Protein AF-A0A498SMY6-F1 (afdb_monomer_lite)

Foldseek 3Di:
DVVCPCPLVVLCVQPPADNVLSVVLVVVVVVVVVPPDPVVVVVNVVSVCVSNVSVPDDDPCVVPDDDDDDDDDPDDDDDDPDDPPPPVVVCVVPVPD

Sequence (97 aa):
RERFSRLSQLLQQVPGCSVEDVERLDRRIESMKSNKDFGNEKMKRESMKKLLRTVIATSVGEQHRRPVHLRSLPPIPRRKERSEEDFTDFGLVFGDI

Structure (mmCIF, N/CA/C/O backbone):
data_AF-A0A498SMY6-F1
#
_entry.id   AF-A0A498SMY6-F1
#
loop_
_atom_site.group_PDB
_atom_site.id
_atom_site.type_symbol
_atom_site.label_atom_id
_atom_site.label_alt_id
_atom_site.label_comp_id
_atom_site.label_asym_id
_atom_site.label_entity_id
_atom_site.label_seq_id
_atom_site.pdbx_PDB_ins_code
_atom_site.Cartn_x
_atom_site.Cartn_y
_atom_site.Cartn_z
_atom_site.occupancy
_atom_site.B_iso_or_equiv
_atom_site.auth_seq_id
_atom_site.auth_comp_id
_atom_site.auth_asym_id
_atom_site.auth_atom_id
_atom_site.pdbx_PDB_model_num
ATOM 1 N N . ARG A 1 1 ? -13.270 3.194 20.059 1.00 56.94 1 ARG A N 1
ATOM 2 C CA . ARG A 1 1 ? -13.924 2.064 19.364 1.00 56.94 1 ARG A CA 1
ATOM 3 C C . ARG A 1 1 ? -15.441 2.239 19.254 1.00 56.94 1 ARG A C 1
ATOM 5 O O . ARG A 1 1 ? -15.956 1.947 18.189 1.00 56.94 1 ARG A O 1
ATOM 12 N N . GLU A 1 2 ? -16.130 2.821 20.243 1.00 61.69 2 GLU A N 1
ATOM 13 C CA . GLU A 1 2 ? -17.597 3.039 20.207 1.00 61.69 2 GLU A CA 1
ATOM 14 C C . GLU A 1 2 ? -18.143 3.745 18.955 1.00 61.69 2 GLU A C 1
ATOM 16 O O . GLU A 1 2 ? -19.214 3.393 18.481 1.00 61.69 2 GLU A O 1
ATOM 21 N N . ARG A 1 3 ? -17.401 4.693 18.367 1.00 69.94 3 ARG A N 1
ATOM 22 C CA . ARG A 1 3 ? -17.869 5.413 17.166 1.00 69.94 3 ARG A CA 1
ATOM 23 C C . ARG A 1 3 ? -17.782 4.606 15.864 1.00 69.94 3 ARG A C 1
ATOM 25 O O . ARG A 1 3 ? -18.439 4.968 14.899 1.00 69.94 3 ARG A O 1
ATOM 32 N N . PHE A 1 4 ? -16.972 3.545 15.816 1.00 70.56 4 PHE A N 1
ATOM 33 C CA . PHE A 1 4 ? -16.674 2.808 14.580 1.00 70.56 4 PHE A CA 1
ATOM 34 C C . PHE A 1 4 ? -16.543 1.300 14.838 1.00 70.56 4 PHE A C 1
ATOM 36 O O . PHE A 1 4 ? -15.503 0.699 14.577 1.00 70.56 4 PHE A O 1
ATOM 43 N N . SER A 1 5 ? -17.606 0.680 15.354 1.00 76.62 5 SER A N 1
ATOM 44 C CA . SER A 1 5 ? -17.657 -0.762 15.649 1.00 76.62 5 SER A CA 1
ATOM 45 C C . SER A 1 5 ? -17.475 -1.653 14.414 1.00 76.62 5 SER A C 1
ATOM 47 O O . SER A 1 5 ? -16.940 -2.749 14.523 1.00 76.62 5 SER A O 1
ATOM 49 N N . ARG A 1 6 ? -17.871 -1.170 13.231 1.00 83.69 6 ARG A N 1
ATOM 50 C CA . ARG A 1 6 ? -17.791 -1.915 11.961 1.00 83.69 6 ARG A CA 1
ATOM 51 C C . ARG A 1 6 ? -16.455 -1.780 11.227 1.00 83.69 6 ARG A C 1
ATOM 53 O O . ARG A 1 6 ? -16.261 -2.426 10.203 1.00 83.69 6 ARG A O 1
ATOM 60 N N . LEU A 1 7 ? -15.535 -0.941 11.709 1.00 82.25 7 LEU A N 1
ATOM 61 C CA . LEU A 1 7 ? -14.295 -0.662 10.980 1.00 82.25 7 LEU A CA 1
ATOM 62 C C . LEU A 1 7 ? -13.399 -1.903 10.862 1.00 82.25 7 LEU A C 1
ATOM 64 O O . LEU A 1 7 ? -12.835 -2.132 9.797 1.00 82.25 7 LEU A O 1
ATOM 68 N N . SER A 1 8 ? -13.307 -2.727 11.910 1.00 80.50 8 SER A N 1
ATOM 69 C CA . SER A 1 8 ? -12.517 -3.965 11.861 1.00 80.50 8 SER A CA 1
ATOM 70 C C . SER A 1 8 ? -13.070 -4.954 10.833 1.00 80.50 8 SER A C 1
ATOM 72 O O . SER A 1 8 ? -12.300 -5.520 10.064 1.00 80.50 8 SER A O 1
ATOM 74 N N . GLN A 1 9 ? -14.398 -5.098 10.762 1.00 83.69 9 GLN A N 1
ATOM 75 C CA . GLN A 1 9 ? -15.067 -5.937 9.764 1.00 83.69 9 GLN A CA 1
ATOM 76 C C . GLN A 1 9 ? -14.794 -5.459 8.336 1.00 83.69 9 GLN A C 1
ATOM 78 O O . GLN A 1 9 ? -14.554 -6.280 7.459 1.00 83.69 9 GLN A O 1
ATOM 83 N N . LEU A 1 10 ? -14.790 -4.145 8.094 1.00 83.94 10 LEU A N 1
ATOM 84 C CA . LEU A 1 10 ? -14.486 -3.597 6.769 1.00 83.94 10 LEU A CA 1
ATOM 85 C C . LEU A 1 10 ? -13.017 -3.792 6.381 1.00 83.94 10 LEU A C 1
ATOM 87 O O . LEU A 1 10 ? -12.727 -4.118 5.235 1.00 83.94 10 LEU A O 1
ATOM 91 N N . LEU A 1 11 ? -12.082 -3.640 7.323 1.00 81.75 11 LEU A N 1
ATOM 92 C CA . LEU A 1 11 ? -10.659 -3.866 7.049 1.00 81.75 11 LEU A CA 1
ATOM 93 C C . LEU A 1 11 ? -10.348 -5.329 6.709 1.00 81.75 11 LEU A C 1
ATOM 95 O O . LEU A 1 11 ? -9.438 -5.584 5.928 1.00 81.75 11 LEU A O 1
ATOM 99 N N . GLN A 1 12 ? -11.131 -6.278 7.222 1.00 83.56 12 GLN A N 1
ATOM 100 C CA . GLN A 1 12 ? -11.018 -7.698 6.871 1.00 83.56 12 GLN A CA 1
ATOM 101 C C . GLN A 1 12 ? -11.505 -8.020 5.448 1.00 83.56 12 GLN A C 1
ATOM 103 O O . GLN A 1 12 ? -11.181 -9.078 4.922 1.00 83.56 12 GLN A O 1
ATOM 108 N N . GLN A 1 13 ? -12.258 -7.124 4.798 1.00 83.88 13 GLN A N 1
ATOM 109 C CA . GLN A 1 13 ? -12.674 -7.303 3.399 1.00 83.88 13 GLN A CA 1
ATOM 110 C C . GLN A 1 13 ? -11.549 -6.981 2.404 1.00 83.88 13 GLN A C 1
ATOM 112 O O . GLN A 1 13 ? -11.686 -7.237 1.209 1.00 83.88 13 GLN A O 1
ATOM 117 N N . VAL A 1 14 ? -10.441 -6.405 2.878 1.00 80.50 14 VAL A N 1
ATOM 118 C CA . VAL A 1 14 ? -9.291 -6.070 2.043 1.00 80.50 14 VAL A CA 1
ATOM 119 C C . VAL A 1 14 ? -8.553 -7.353 1.635 1.00 80.50 14 VAL A C 1
ATOM 121 O O . VAL A 1 14 ? -8.120 -8.109 2.509 1.00 80.50 14 VAL A O 1
ATOM 124 N N . PRO A 1 15 ? -8.334 -7.598 0.328 1.00 75.06 15 PRO A N 1
ATOM 125 C CA . PRO A 1 15 ? -7.585 -8.761 -0.130 1.00 75.06 15 PRO A CA 1
ATOM 126 C C . PRO A 1 15 ? -6.182 -8.783 0.483 1.00 75.06 15 PRO A C 1
ATOM 128 O O . PRO A 1 15 ? -5.447 -7.801 0.388 1.00 75.06 15 PRO A O 1
ATOM 131 N N . GLY A 1 16 ? -5.798 -9.898 1.106 1.00 72.38 16 GLY A N 1
ATOM 132 C CA . GLY A 1 16 ? -4.476 -10.056 1.720 1.00 72.38 16 GLY A CA 1
ATOM 133 C C . GLY A 1 16 ? -4.301 -9.408 3.100 1.00 72.38 16 GLY A C 1
ATOM 134 O O . GLY A 1 16 ? -3.178 -9.390 3.591 1.00 72.38 16 GLY A O 1
ATOM 135 N N . CYS A 1 17 ? -5.366 -8.900 3.730 1.00 76.62 17 CYS A N 1
ATOM 136 C CA . CYS A 1 17 ? -5.357 -8.539 5.152 1.00 76.62 17 CYS A CA 1
ATOM 137 C C . CYS A 1 17 ? -5.850 -9.708 6.007 1.00 76.62 17 CYS A C 1
ATOM 139 O O . CYS A 1 17 ? -6.957 -10.200 5.794 1.00 76.62 17 CYS A O 1
ATOM 141 N N . SER A 1 18 ? -5.052 -10.133 6.990 1.00 78.38 18 SER A N 1
ATOM 142 C CA . SER A 1 18 ? -5.468 -11.146 7.962 1.00 78.38 18 SER A CA 1
ATOM 143 C C . SER A 1 18 ? -6.136 -10.515 9.193 1.00 78.38 18 SER A C 1
ATOM 145 O O . SER A 1 18 ? -6.017 -9.312 9.448 1.00 78.38 18 SER A O 1
ATOM 147 N N . VAL A 1 19 ? -6.846 -11.326 9.982 1.00 81.12 19 VAL A N 1
ATOM 148 C CA . VAL A 1 19 ? -7.473 -10.872 11.238 1.00 81.12 19 VAL A CA 1
ATOM 149 C C . VAL A 1 19 ? -6.403 -10.386 12.221 1.00 81.12 19 VAL A C 1
ATOM 151 O O . VAL A 1 19 ? -6.567 -9.354 12.874 1.00 81.12 19 VAL A O 1
ATOM 154 N N . GLU A 1 20 ? -5.266 -11.075 12.256 1.00 82.44 20 GLU A N 1
ATOM 155 C CA . GLU A 1 20 ? -4.123 -10.769 13.113 1.00 82.44 20 GLU A CA 1
ATOM 156 C C . GLU A 1 20 ? -3.483 -9.419 12.756 1.00 82.44 20 GLU A C 1
ATOM 158 O O . GLU A 1 20 ? -3.089 -8.668 13.653 1.00 82.44 20 GLU A O 1
ATOM 163 N N . ASP A 1 21 ? -3.413 -9.073 11.467 1.00 79.38 21 ASP A N 1
ATOM 164 C CA . ASP A 1 21 ? -2.873 -7.792 10.999 1.00 79.38 21 ASP A CA 1
ATOM 165 C C . ASP A 1 21 ? -3.740 -6.606 11.439 1.00 79.38 21 ASP A C 1
ATOM 167 O O . ASP A 1 21 ? -3.217 -5.580 11.896 1.00 79.38 21 ASP A O 1
ATOM 171 N N . VAL A 1 22 ? -5.066 -6.759 11.362 1.00 81.81 22 VAL A N 1
ATOM 172 C CA . VAL A 1 22 ? -6.032 -5.747 11.815 1.00 81.81 22 VAL A CA 1
ATOM 173 C C . VAL A 1 22 ? -5.944 -5.565 13.332 1.00 81.81 22 VAL A C 1
ATOM 175 O O . VAL A 1 22 ? -5.859 -4.435 13.816 1.00 81.81 22 VAL A O 1
ATOM 178 N N . GLU A 1 23 ? -5.869 -6.654 14.099 1.00 84.00 23 GLU A N 1
ATOM 179 C CA . GLU A 1 23 ? -5.695 -6.582 15.554 1.00 84.00 23 GLU A CA 1
ATOM 180 C C . GLU A 1 23 ? -4.353 -5.976 15.970 1.00 84.00 23 GLU A C 1
ATOM 182 O O . GLU A 1 23 ? -4.256 -5.269 16.979 1.00 84.00 23 GLU A O 1
ATOM 187 N N . ARG A 1 24 ? -3.282 -6.267 15.228 1.00 84.19 24 ARG A N 1
ATOM 188 C CA . ARG A 1 24 ? -1.959 -5.693 15.479 1.00 84.19 24 ARG A CA 1
ATOM 189 C C . ARG A 1 24 ? -1.962 -4.192 15.220 1.00 84.19 24 ARG A C 1
ATOM 191 O O . ARG A 1 24 ? -1.352 -3.448 15.992 1.00 84.19 24 ARG A O 1
ATOM 198 N N . LEU A 1 25 ? -2.640 -3.744 14.164 1.00 79.12 25 LEU A N 1
ATOM 199 C CA . LEU A 1 25 ? -2.824 -2.325 13.882 1.00 79.12 25 LEU A CA 1
ATOM 200 C C . LEU A 1 25 ? -3.619 -1.645 15.001 1.00 79.12 25 LEU A C 1
ATOM 202 O O . LEU A 1 25 ? -3.172 -0.616 15.502 1.00 79.12 25 LEU A O 1
ATOM 206 N N . ASP A 1 26 ? -4.734 -2.234 15.431 1.00 83.38 26 ASP A N 1
ATOM 207 C CA . ASP A 1 26 ? -5.567 -1.682 16.503 1.00 83.38 26 ASP A CA 1
ATOM 208 C C . ASP A 1 26 ? -4.779 -1.521 17.808 1.00 83.38 26 ASP A C 1
ATOM 210 O O . ASP A 1 26 ? -4.743 -0.426 18.374 1.00 83.38 26 ASP A O 1
ATOM 214 N N . ARG A 1 27 ? -4.046 -2.563 18.225 1.00 83.44 27 ARG A N 1
ATOM 215 C CA . ARG A 1 27 ? -3.160 -2.509 19.402 1.00 83.44 27 ARG A CA 1
ATOM 216 C C . ARG A 1 27 ? -2.086 -1.429 19.271 1.00 83.44 27 ARG A C 1
ATOM 218 O O . ARG A 1 27 ? -1.770 -0.735 20.237 1.00 83.44 27 ARG A O 1
ATOM 225 N N . ARG A 1 28 ? -1.527 -1.254 18.070 1.00 78.88 28 ARG A N 1
ATOM 226 C CA . ARG A 1 28 ? -0.518 -0.224 17.786 1.00 78.88 28 ARG A CA 1
ATOM 227 C C . ARG A 1 28 ? -1.103 1.189 17.812 1.00 78.88 28 ARG A C 1
ATOM 229 O O . ARG A 1 28 ? -0.435 2.116 18.257 1.00 78.88 28 ARG A O 1
ATOM 236 N N . ILE A 1 29 ? -2.334 1.374 17.345 1.00 77.50 29 ILE A N 1
ATOM 237 C CA . ILE A 1 29 ? -3.028 2.664 17.402 1.00 77.50 29 ILE A CA 1
ATOM 238 C C . ILE A 1 29 ? -3.381 3.013 18.852 1.00 77.50 29 ILE A C 1
ATOM 240 O O . ILE A 1 29 ? -3.218 4.170 19.242 1.00 77.50 29 ILE A O 1
ATOM 244 N N . GLU A 1 30 ? -3.818 2.035 19.651 1.00 77.81 30 GLU A N 1
ATOM 245 C CA . GLU A 1 30 ? -4.081 2.205 21.086 1.00 77.81 30 GLU A CA 1
ATOM 246 C C . GLU A 1 30 ? -2.828 2.630 21.851 1.00 77.81 30 GLU A C 1
ATOM 248 O O . GLU A 1 30 ? -2.859 3.651 22.540 1.00 77.81 30 GLU A O 1
ATOM 253 N N . SER A 1 31 ? -1.703 1.936 21.657 1.00 75.06 31 SER A N 1
ATOM 254 C CA . SER A 1 31 ? -0.443 2.303 22.314 1.00 75.06 31 SER A CA 1
ATOM 255 C C . SER A 1 31 ? 0.068 3.682 21.881 1.00 75.06 31 SER A C 1
ATOM 257 O O . SER A 1 31 ? 0.576 4.447 22.699 1.00 75.06 31 SER A O 1
ATOM 259 N N . MET A 1 32 ? -0.134 4.061 20.615 1.00 69.94 32 MET A N 1
ATOM 260 C CA . MET A 1 32 ? 0.219 5.392 20.108 1.00 69.94 32 MET A CA 1
ATOM 261 C C . MET A 1 32 ? -0.687 6.507 20.626 1.00 69.94 32 MET A C 1
ATOM 263 O O . MET A 1 32 ? -0.253 7.649 20.701 1.00 69.94 32 MET A O 1
ATOM 267 N N . LYS A 1 33 ? -1.950 6.228 20.960 1.00 69.12 33 LYS A N 1
ATOM 268 C CA . LYS A 1 33 ? -2.870 7.245 21.492 1.00 69.12 33 LYS A CA 1
ATOM 269 C C . LYS A 1 33 ? -2.466 7.695 22.903 1.00 69.12 33 LYS A C 1
ATOM 271 O O . LYS A 1 33 ? -2.798 8.808 23.295 1.00 69.12 33 LYS A O 1
ATOM 276 N N . SER A 1 34 ? -1.720 6.851 23.616 1.00 64.19 34 SER A N 1
ATOM 277 C CA . SER A 1 34 ? -1.116 7.165 24.912 1.00 64.19 34 SER A CA 1
ATOM 278 C C . SER A 1 34 ? 0.116 8.075 24.809 1.00 64.19 34 SER A C 1
ATOM 280 O O . SER A 1 34 ? 0.434 8.748 25.783 1.00 64.19 34 SER A O 1
ATOM 282 N N . ASN A 1 35 ? 0.803 8.114 23.660 1.00 62.75 35 ASN A N 1
ATOM 283 C CA . ASN A 1 35 ? 2.009 8.921 23.454 1.00 62.75 35 ASN A CA 1
ATOM 284 C C . ASN A 1 35 ? 1.707 10.104 22.526 1.00 62.75 35 ASN A C 1
ATOM 286 O O . ASN A 1 35 ? 1.486 9.950 21.321 1.00 62.75 35 ASN A O 1
ATOM 290 N N . LYS A 1 36 ? 1.682 11.309 23.103 1.00 59.62 36 LYS A N 1
ATOM 291 C CA . LYS A 1 36 ? 1.367 12.582 22.435 1.00 59.62 36 LYS A CA 1
ATOM 292 C C . LYS A 1 36 ? 2.551 13.087 21.596 1.00 59.62 36 LY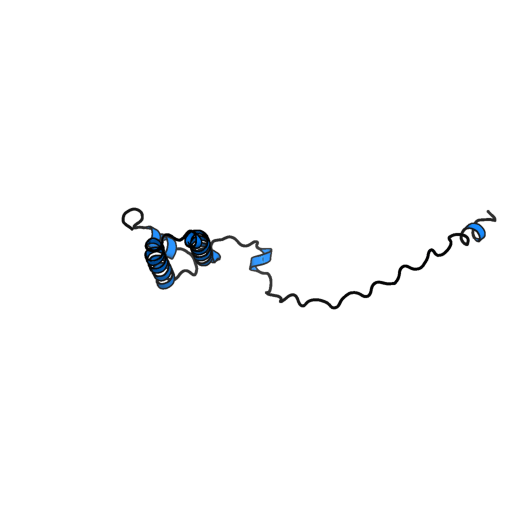S A C 1
ATOM 294 O O . LYS A 1 36 ? 2.937 14.242 21.700 1.00 59.62 36 LYS A O 1
ATOM 299 N N . ASP A 1 37 ? 3.117 12.234 20.752 1.00 54.81 37 ASP A N 1
ATOM 300 C CA . ASP A 1 37 ? 4.228 12.605 19.881 1.00 54.81 37 ASP A CA 1
ATOM 301 C C . ASP A 1 37 ? 3.752 12.773 18.441 1.00 54.81 37 ASP A C 1
ATOM 303 O O . ASP A 1 37 ? 3.228 11.848 17.815 1.00 54.81 37 ASP A O 1
ATOM 307 N N . PHE A 1 38 ? 3.982 13.966 17.892 1.00 51.94 38 PHE A N 1
ATOM 308 C CA . PHE A 1 38 ? 3.727 14.331 16.493 1.00 51.94 38 PHE A CA 1
ATOM 309 C C . PHE A 1 38 ? 4.438 13.404 15.478 1.00 51.94 38 PHE A C 1
ATOM 311 O O . PHE A 1 38 ? 4.032 13.327 14.319 1.00 51.94 38 PHE A O 1
ATOM 318 N N . GLY A 1 39 ? 5.429 12.610 15.911 1.00 56.97 39 GLY A N 1
ATOM 319 C CA . GLY A 1 39 ? 6.029 11.529 15.115 1.00 56.97 39 GLY A CA 1
ATOM 320 C C . GLY A 1 39 ? 5.058 10.393 14.750 1.00 56.97 39 GLY A C 1
ATOM 321 O O . GLY A 1 39 ? 5.303 9.643 13.801 1.00 56.97 39 GLY A O 1
ATOM 322 N N . ASN A 1 40 ? 3.919 10.287 15.442 1.00 66.38 40 ASN A N 1
ATOM 323 C CA . ASN A 1 40 ? 2.938 9.229 15.223 1.00 66.38 40 ASN A CA 1
ATOM 324 C C . ASN A 1 40 ? 2.073 9.424 13.972 1.00 66.38 40 ASN A C 1
ATOM 326 O O . ASN A 1 40 ? 1.561 8.433 13.462 1.00 66.38 40 ASN A O 1
ATOM 330 N N . GLU A 1 41 ? 1.895 10.636 13.436 1.00 73.44 41 GLU A N 1
ATOM 331 C CA . GLU A 1 41 ? 1.009 10.829 12.275 1.00 73.44 41 GLU A CA 1
ATOM 332 C C . GLU A 1 41 ? 1.595 10.204 11.004 1.00 73.44 41 GLU A C 1
ATOM 334 O O . GLU A 1 41 ? 0.938 9.400 10.336 1.00 73.44 41 GLU A O 1
ATOM 339 N N . LYS A 1 42 ? 2.873 10.484 10.721 1.00 80.06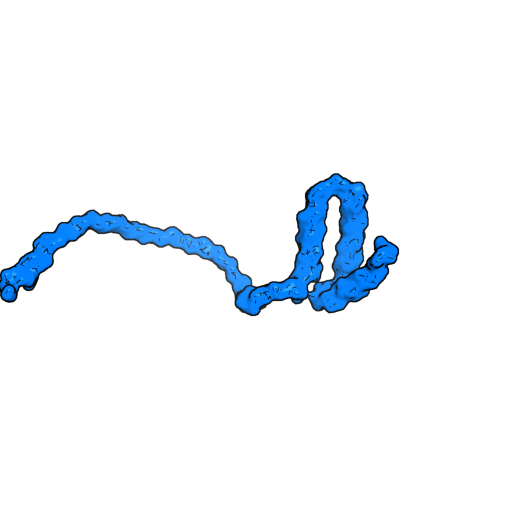 42 LYS A N 1
ATOM 340 C CA . LYS A 1 42 ? 3.605 9.858 9.611 1.00 80.06 42 LYS A CA 1
ATOM 341 C C . LYS A 1 42 ? 3.628 8.335 9.763 1.00 80.06 42 LYS A C 1
ATOM 343 O O . LYS A 1 42 ? 3.375 7.613 8.801 1.00 80.06 42 LYS A O 1
ATOM 348 N N . MET A 1 43 ? 3.863 7.844 10.981 1.00 78.31 43 MET A N 1
ATOM 349 C CA . MET A 1 43 ? 3.909 6.411 11.285 1.00 78.31 43 MET A CA 1
ATOM 350 C C . MET A 1 43 ? 2.542 5.728 11.117 1.00 78.31 43 MET A C 1
ATOM 352 O O . MET A 1 43 ? 2.467 4.622 10.576 1.00 78.31 43 MET A O 1
ATOM 356 N N . LYS A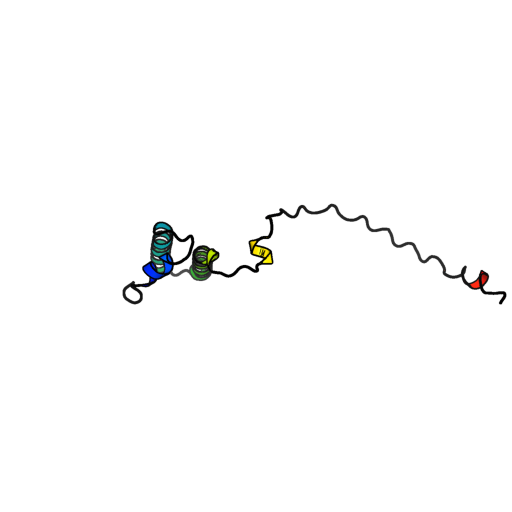 1 44 ? 1.453 6.384 11.542 1.00 77.50 44 LYS A N 1
ATOM 357 C CA . LYS A 1 44 ? 0.068 5.926 11.345 1.00 77.50 44 LYS A CA 1
ATOM 358 C C . LYS A 1 44 ? -0.273 5.863 9.866 1.00 77.50 44 LYS A C 1
ATOM 360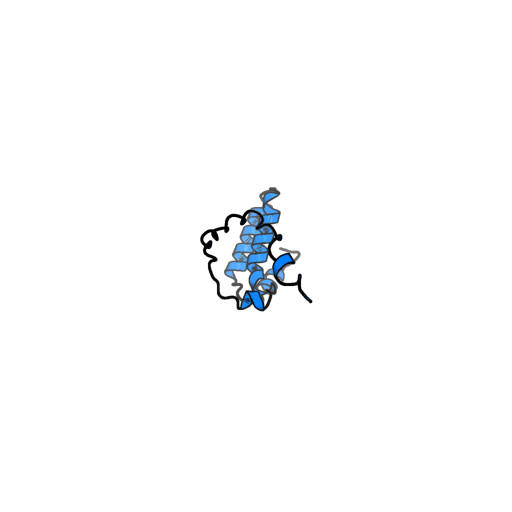 O O . LYS A 1 44 ? -0.786 4.847 9.406 1.00 77.50 44 LYS A O 1
ATOM 365 N N . ARG A 1 45 ? 0.077 6.909 9.112 1.00 82.31 45 ARG A N 1
ATOM 366 C CA . ARG A 1 45 ? -0.146 6.976 7.665 1.00 82.31 45 ARG A CA 1
ATOM 367 C C . ARG A 1 45 ? 0.569 5.848 6.932 1.00 82.31 45 ARG A C 1
ATOM 369 O O . ARG A 1 45 ? -0.047 5.168 6.119 1.00 82.31 45 ARG A O 1
ATOM 376 N N . GLU A 1 46 ? 1.839 5.614 7.245 1.00 80.94 46 GLU A N 1
ATOM 377 C CA . GLU A 1 46 ? 2.613 4.525 6.644 1.00 80.94 46 GLU A CA 1
ATOM 378 C C . GLU A 1 46 ? 2.094 3.142 7.057 1.00 80.94 46 GLU A C 1
ATOM 380 O O . GLU A 1 46 ? 2.029 2.236 6.229 1.00 80.94 46 GLU A O 1
ATOM 385 N N . SER A 1 47 ? 1.657 2.975 8.309 1.00 79.44 47 SER A N 1
ATOM 386 C CA . SER A 1 47 ? 1.052 1.716 8.771 1.00 79.44 47 SER A CA 1
ATOM 387 C C . SER A 1 47 ? -0.261 1.419 8.041 1.00 79.44 47 SER A C 1
ATOM 389 O O . SER A 1 47 ? -0.468 0.293 7.598 1.00 79.44 47 SER A O 1
ATOM 391 N N . MET A 1 48 ? -1.105 2.434 7.838 1.00 81.19 48 MET A N 1
ATOM 392 C CA . MET A 1 48 ? -2.352 2.295 7.085 1.00 81.19 48 MET A CA 1
ATOM 393 C C . MET A 1 48 ? -2.100 2.011 5.600 1.00 81.19 48 MET A C 1
ATOM 395 O O . MET A 1 48 ? -2.738 1.135 5.024 1.00 81.19 48 MET A O 1
ATOM 399 N N . LYS A 1 49 ? -1.136 2.703 4.979 1.00 83.00 49 LYS A N 1
ATOM 400 C CA . LYS A 1 49 ? -0.737 2.439 3.588 1.00 83.00 49 LYS A CA 1
ATOM 401 C C . LYS A 1 49 ? -0.240 1.014 3.383 1.00 83.00 49 LYS A C 1
ATOM 403 O O . LYS A 1 49 ? -0.514 0.432 2.343 1.00 83.00 49 LYS A O 1
ATOM 408 N N . LYS A 1 50 ? 0.495 0.457 4.351 1.00 80.62 50 LYS A N 1
ATOM 409 C CA . LYS A 1 50 ? 0.940 -0.941 4.299 1.00 80.62 50 LYS A CA 1
ATOM 410 C C . LYS A 1 50 ? -0.239 -1.907 4.322 1.00 80.62 50 LYS A C 1
ATOM 412 O O . LYS A 1 50 ? -0.241 -2.830 3.518 1.00 80.62 50 LYS A O 1
ATOM 417 N N . LEU A 1 51 ? -1.223 -1.666 5.191 1.00 80.75 51 LEU A N 1
ATOM 418 C CA . LEU A 1 51 ? -2.428 -2.491 5.276 1.00 80.75 51 LEU A CA 1
ATOM 419 C C . LEU A 1 51 ? -3.238 -2.429 3.971 1.00 80.75 51 LEU A C 1
ATOM 421 O O . LEU A 1 51 ? -3.598 -3.449 3.403 1.00 80.75 51 LEU A O 1
ATOM 425 N N . LEU A 1 52 ? -3.454 -1.226 3.437 1.00 81.44 52 LEU A N 1
ATOM 426 C CA . LEU A 1 52 ? -4.240 -1.015 2.219 1.00 81.44 52 LEU A CA 1
ATOM 427 C C . LEU A 1 52 ? -3.448 -1.208 0.920 1.00 81.44 52 LEU A C 1
ATOM 429 O O . LEU A 1 52 ? -3.963 -0.902 -0.153 1.00 81.44 52 LEU A O 1
ATOM 433 N N . ARG A 1 53 ? -2.203 -1.693 0.977 1.00 78.12 53 ARG A N 1
ATOM 434 C CA . ARG A 1 53 ? -1.304 -1.761 -0.187 1.00 78.12 53 ARG A CA 1
ATOM 435 C C . ARG A 1 53 ? -1.899 -2.540 -1.359 1.00 78.12 53 ARG A C 1
ATOM 437 O O . ARG A 1 53 ? -1.607 -2.214 -2.500 1.00 78.12 53 ARG A O 1
ATOM 444 N N . THR A 1 54 ? -2.712 -3.550 -1.076 1.00 70.00 54 THR A N 1
ATOM 445 C CA . THR A 1 54 ? -3.387 -4.388 -2.075 1.00 70.00 54 THR A CA 1
ATOM 446 C C . THR A 1 54 ? -4.582 -3.705 -2.740 1.00 70.00 54 THR A C 1
ATOM 448 O O . THR A 1 54 ? -4.954 -4.087 -3.843 1.00 70.00 54 THR A O 1
ATOM 451 N N . VAL A 1 55 ? -5.168 -2.689 -2.100 1.00 70.69 55 VAL A N 1
ATOM 452 C CA . VAL A 1 55 ? -6.301 -1.901 -2.626 1.00 70.69 55 VAL A CA 1
ATOM 453 C C . VAL A 1 55 ? -5.823 -0.618 -3.296 1.00 70.69 55 VAL A C 1
ATOM 455 O O . VAL A 1 55 ? -6.482 -0.100 -4.194 1.00 70.69 55 VAL A 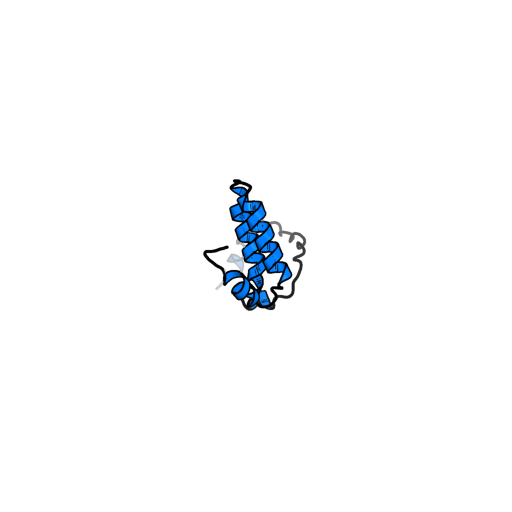O 1
ATOM 458 N N . ILE A 1 56 ? -4.680 -0.080 -2.861 1.00 75.25 56 ILE A N 1
ATOM 459 C CA . ILE A 1 56 ? -4.062 1.085 -3.491 1.00 75.25 56 ILE A CA 1
ATOM 460 C C . ILE A 1 56 ? -3.644 0.669 -4.901 1.00 75.25 56 ILE A C 1
ATOM 462 O O . ILE A 1 56 ? -2.669 -0.060 -5.072 1.00 75.25 56 ILE A O 1
ATOM 466 N N . ALA A 1 57 ? -4.403 1.134 -5.895 1.00 62.38 57 ALA A N 1
ATOM 467 C CA . ALA A 1 57 ? -4.144 0.863 -7.299 1.00 62.38 57 ALA A CA 1
ATOM 468 C C . ALA A 1 57 ? -2.701 1.253 -7.645 1.00 62.38 57 ALA A C 1
ATOM 470 O O . ALA A 1 57 ? -2.331 2.429 -7.616 1.00 62.38 57 ALA A O 1
ATOM 471 N N . THR A 1 58 ? -1.877 0.254 -7.946 1.00 67.19 58 THR A N 1
ATOM 472 C CA . THR A 1 58 ? -0.594 0.456 -8.610 1.00 67.19 58 THR A CA 1
ATOM 473 C C . THR A 1 58 ? -0.856 0.627 -10.099 1.00 67.19 58 THR A C 1
ATOM 475 O O . THR A 1 58 ? -1.833 0.100 -10.640 1.00 67.19 58 THR A O 1
ATOM 478 N N . SER A 1 59 ? -0.011 1.389 -10.794 1.00 71.00 59 SER A N 1
ATOM 479 C CA . SER A 1 59 ? -0.125 1.434 -12.251 1.00 71.00 59 SER A CA 1
ATOM 480 C C . SER A 1 59 ? 0.060 0.016 -12.809 1.00 71.00 59 SER A C 1
ATOM 482 O O . SER A 1 59 ? 0.887 -0.748 -12.307 1.00 71.00 59 SER A O 1
ATOM 484 N N . VAL A 1 60 ? -0.689 -0.363 -13.852 1.00 64.56 60 VAL A N 1
ATOM 485 C CA . VAL A 1 60 ? -0.575 -1.705 -14.468 1.00 64.56 60 VAL A CA 1
ATOM 486 C C . VAL A 1 60 ? 0.882 -2.005 -14.855 1.00 64.56 60 VAL A C 1
ATOM 488 O O . VAL A 1 60 ? 1.372 -3.116 -14.664 1.00 64.56 60 VAL A O 1
ATOM 491 N N . GLY A 1 61 ? 1.612 -0.982 -15.312 1.00 69.88 61 GLY A N 1
ATOM 492 C CA . GLY A 1 61 ? 3.039 -1.079 -15.613 1.00 69.88 61 GLY A CA 1
ATOM 493 C C . GLY A 1 61 ? 3.917 -1.411 -14.403 1.00 69.88 61 GLY A C 1
ATOM 494 O O . GLY A 1 61 ? 4.905 -2.113 -14.571 1.00 69.88 61 GLY A O 1
ATOM 495 N N . GLU A 1 62 ? 3.568 -0.963 -13.194 1.00 69.62 62 GLU A N 1
ATOM 496 C CA . GLU A 1 62 ? 4.265 -1.301 -11.945 1.00 69.62 62 GLU A CA 1
ATOM 497 C C . GLU A 1 62 ? 3.840 -2.654 -11.371 1.00 69.62 62 GLU A C 1
ATOM 499 O O . GLU A 1 62 ? 4.690 -3.375 -10.852 1.00 69.62 62 GLU A O 1
ATOM 504 N N . GLN A 1 63 ? 2.561 -3.030 -11.491 1.00 66.94 63 GLN A N 1
ATOM 505 C CA . GLN A 1 63 ? 2.035 -4.299 -10.970 1.00 66.94 63 GLN A CA 1
ATOM 506 C C . GLN A 1 63 ? 2.732 -5.519 -11.590 1.00 66.94 63 GLN A C 1
ATOM 508 O O . GLN A 1 63 ? 2.991 -6.504 -10.901 1.00 66.94 63 GLN A O 1
ATOM 513 N N . HIS A 1 64 ? 3.057 -5.445 -12.882 1.00 65.75 64 HIS A N 1
ATOM 514 C CA . HIS A 1 64 ? 3.700 -6.528 -13.633 1.00 65.75 64 HIS A CA 1
ATOM 515 C C . HIS A 1 64 ? 5.191 -6.275 -13.902 1.00 65.75 64 HIS A C 1
ATOM 517 O O . HIS A 1 64 ? 5.843 -7.070 -14.587 1.00 65.75 64 HIS A O 1
ATOM 523 N N . ARG A 1 65 ? 5.761 -5.182 -13.373 1.00 71.00 65 ARG A N 1
ATOM 524 C CA . ARG A 1 65 ? 7.187 -4.895 -13.533 1.00 71.00 65 ARG A CA 1
ATOM 525 C C . ARG A 1 65 ? 7.983 -5.954 -12.784 1.00 71.00 65 ARG A C 1
ATOM 527 O O . ARG A 1 65 ? 7.901 -6.049 -11.561 1.00 71.00 65 ARG A O 1
ATOM 534 N N . ARG A 1 66 ? 8.804 -6.725 -13.502 1.00 71.88 66 ARG A N 1
ATOM 535 C CA . ARG A 1 66 ? 9.782 -7.602 -12.847 1.00 71.88 66 ARG A CA 1
ATOM 536 C C . ARG A 1 66 ? 10.658 -6.746 -11.921 1.00 71.88 66 ARG A C 1
ATOM 538 O O . ARG A 1 66 ? 11.179 -5.727 -12.384 1.00 71.88 66 ARG A O 1
ATOM 545 N N . PRO A 1 67 ? 10.833 -7.120 -10.643 1.00 68.94 67 PRO A N 1
ATOM 546 C CA . PRO A 1 67 ? 11.735 -6.406 -9.755 1.00 68.94 67 PRO A CA 1
ATOM 547 C C . PRO A 1 67 ? 13.166 -6.602 -10.264 1.00 68.94 67 PRO A C 1
ATOM 549 O O . PRO A 1 67 ? 13.757 -7.668 -10.118 1.00 68.94 67 PRO A O 1
ATOM 552 N N . VAL A 1 68 ? 13.708 -5.574 -10.916 1.00 69.06 68 VAL A N 1
ATOM 553 C CA . VAL A 1 68 ? 15.090 -5.543 -11.397 1.00 69.06 68 VAL A CA 1
ATOM 554 C C . VAL A 1 68 ? 15.852 -4.560 -10.524 1.00 69.06 68 VAL A C 1
ATOM 556 O O . VAL A 1 68 ? 15.511 -3.379 -10.467 1.00 69.06 68 VAL A O 1
ATOM 559 N N . HIS A 1 69 ? 16.887 -5.043 -9.842 1.00 73.88 69 HIS A N 1
ATOM 560 C CA . HIS A 1 69 ? 17.837 -4.166 -9.169 1.00 73.88 69 HIS A CA 1
ATOM 561 C C . HIS A 1 69 ? 18.633 -3.421 -10.244 1.00 73.88 69 HIS A C 1
ATOM 563 O O . HIS A 1 69 ? 19.397 -4.035 -10.990 1.00 73.88 69 HIS A O 1
ATOM 569 N N . LEU A 1 70 ? 18.429 -2.106 -10.355 1.00 76.88 70 LEU A N 1
ATOM 570 C CA . LEU A 1 70 ? 19.231 -1.264 -11.239 1.00 76.88 70 LEU A CA 1
ATOM 571 C C . LEU A 1 70 ? 20.667 -1.245 -10.712 1.00 76.88 70 LEU A C 1
ATOM 573 O O . LEU A 1 70 ? 20.962 -0.621 -9.695 1.00 76.88 70 LEU A O 1
ATOM 577 N N . ARG A 1 71 ? 21.561 -1.954 -11.400 1.00 81.62 71 ARG A N 1
ATOM 578 C CA . ARG A 1 71 ? 22.997 -1.866 -11.153 1.00 81.62 71 ARG A CA 1
ATOM 579 C C . ARG A 1 71 ? 23.507 -0.585 -11.798 1.00 81.62 71 ARG A C 1
ATOM 581 O O . ARG A 1 71 ? 23.245 -0.354 -12.977 1.00 81.62 71 ARG A O 1
ATOM 588 N N . SER A 1 72 ? 24.242 0.224 -11.042 1.00 83.06 72 SER A N 1
ATOM 589 C CA . SER A 1 72 ? 24.927 1.395 -11.586 1.00 83.06 72 SER A CA 1
ATOM 590 C C . SER A 1 72 ? 25.800 0.960 -12.761 1.00 83.06 72 SER A C 1
ATOM 592 O O . SER A 1 72 ? 26.678 0.107 -12.600 1.00 83.06 72 SER A O 1
ATOM 594 N N . LEU A 1 73 ? 25.522 1.502 -13.946 1.00 82.94 73 LEU A N 1
ATOM 595 C CA . LEU A 1 73 ? 26.359 1.264 -15.113 1.00 82.94 73 LEU A CA 1
ATOM 596 C C . LEU A 1 73 ? 27.709 1.971 -14.917 1.00 82.94 73 LEU A C 1
ATOM 598 O O . LEU A 1 73 ? 27.758 3.020 -14.266 1.00 82.94 73 LEU A O 1
ATOM 602 N N . PRO A 1 74 ? 28.805 1.415 -15.457 1.00 86.81 74 PRO A N 1
ATOM 603 C CA . PRO A 1 74 ? 30.087 2.103 -15.456 1.00 86.81 74 PRO A CA 1
ATOM 604 C C . PRO A 1 74 ? 29.972 3.457 -16.187 1.00 86.81 74 PRO A C 1
ATOM 606 O O . PRO A 1 74 ? 29.180 3.574 -17.129 1.00 86.81 74 PRO A O 1
ATOM 609 N N . PRO A 1 75 ? 30.743 4.482 -15.777 1.00 84.06 75 PRO A N 1
ATOM 610 C CA . PRO A 1 75 ? 30.734 5.785 -16.435 1.00 84.06 75 PRO A CA 1
ATOM 611 C C . PRO A 1 75 ? 31.048 5.659 -17.929 1.00 84.06 75 PRO A C 1
ATOM 613 O O . PRO A 1 75 ? 32.026 5.014 -18.308 1.00 84.06 75 PRO A O 1
ATOM 616 N N . ILE A 1 76 ? 30.235 6.291 -18.779 1.00 86.06 76 ILE A N 1
ATOM 617 C CA . ILE A 1 76 ? 30.480 6.315 -20.225 1.00 86.06 76 ILE A CA 1
ATOM 618 C C . ILE A 1 76 ? 31.699 7.216 -20.485 1.00 86.06 76 ILE A C 1
ATOM 620 O O . ILE A 1 76 ? 31.680 8.380 -20.066 1.00 86.06 76 ILE A O 1
ATOM 624 N N . PRO A 1 77 ? 32.754 6.726 -21.162 1.00 82.31 77 PRO A N 1
ATOM 625 C CA . PRO A 1 77 ? 33.908 7.547 -21.495 1.00 82.31 77 PRO A CA 1
ATOM 626 C C . PRO A 1 77 ? 33.472 8.687 -22.419 1.00 82.31 77 PRO A C 1
ATOM 628 O O . PRO A 1 77 ? 32.987 8.464 -23.529 1.00 82.31 77 PRO A O 1
ATOM 631 N N . ARG A 1 78 ? 33.633 9.928 -21.955 1.00 78.94 78 ARG A N 1
ATOM 632 C CA . ARG A 1 78 ? 33.419 11.111 -22.791 1.00 78.94 78 ARG A CA 1
ATOM 633 C C . ARG A 1 78 ? 34.574 11.201 -23.783 1.00 78.94 78 ARG A C 1
ATOM 635 O O . ARG A 1 78 ? 35.735 11.232 -23.373 1.00 78.94 78 ARG A O 1
ATOM 642 N N . AR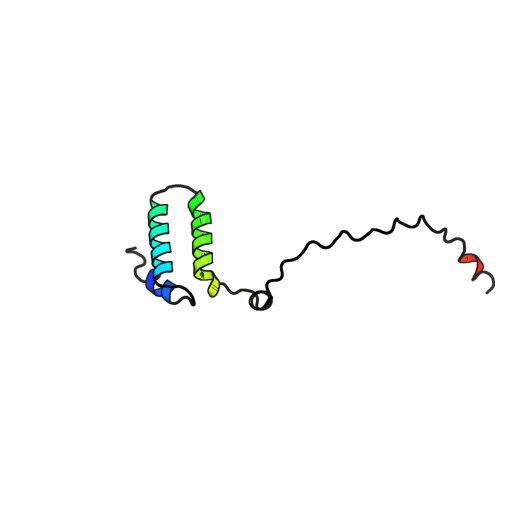G A 1 79 ? 34.269 11.236 -25.083 1.00 71.06 79 ARG A N 1
ATOM 643 C CA . ARG A 1 79 ? 35.256 11.632 -26.095 1.00 71.06 79 ARG A CA 1
ATOM 644 C C . ARG A 1 79 ? 35.690 13.052 -25.728 1.00 71.06 79 ARG A C 1
ATOM 646 O O . ARG A 1 79 ? 34.824 13.901 -25.527 1.00 71.06 79 ARG A O 1
ATOM 653 N N . LYS A 1 80 ? 36.998 13.294 -25.585 1.00 66.00 80 LYS A N 1
ATOM 654 C CA . LYS A 1 80 ? 37.517 14.667 -25.547 1.00 66.00 80 LYS A CA 1
ATOM 655 C C . LYS A 1 80 ? 36.949 15.376 -26.775 1.00 66.00 80 LYS A C 1
ATOM 657 O O . LYS A 1 80 ? 36.995 14.789 -27.859 1.00 66.00 80 LYS A O 1
ATOM 662 N N . GLU A 1 81 ? 36.355 16.551 -26.582 1.00 63.66 81 GLU A N 1
ATOM 663 C CA . GLU A 1 81 ? 35.950 17.415 -27.688 1.00 63.66 81 GLU A CA 1
ATOM 664 C C . GLU A 1 81 ? 37.122 17.478 -28.667 1.00 63.66 81 GLU A C 1
ATOM 666 O O . GLU A 1 81 ? 38.253 17.786 -28.281 1.00 63.66 81 GLU A O 1
ATOM 671 N N . ARG A 1 82 ? 36.873 17.053 -29.910 1.00 56.25 82 ARG A N 1
ATOM 672 C CA . ARG A 1 82 ? 37.800 17.318 -31.004 1.00 56.25 82 ARG A CA 1
ATOM 673 C C . ARG A 1 82 ? 37.885 18.837 -31.060 1.00 56.25 82 ARG A C 1
ATOM 675 O O . ARG A 1 82 ? 36.856 19.479 -31.251 1.00 56.25 82 ARG A O 1
ATOM 682 N N . SER A 1 83 ? 39.074 19.380 -30.815 1.00 54.91 83 SER A N 1
ATOM 683 C CA . SER A 1 83 ? 39.382 20.769 -31.135 1.00 54.91 83 SER A CA 1
ATOM 684 C C . SER A 1 83 ? 38.885 21.040 -32.547 1.00 54.91 83 SER A C 1
ATOM 686 O O . SER A 1 83 ? 39.151 20.218 -33.424 1.00 54.91 83 SER A O 1
ATOM 688 N N . GLU A 1 84 ? 38.131 22.126 -32.690 1.00 57.03 84 GLU A N 1
ATOM 689 C CA . GLU A 1 84 ? 37.543 22.650 -33.922 1.00 57.03 84 GLU A CA 1
ATOM 690 C C . GLU A 1 84 ? 38.401 22.271 -35.139 1.00 57.03 84 GLU A C 1
ATOM 692 O O . GLU A 1 84 ? 39.493 22.799 -35.341 1.00 57.03 84 GLU A O 1
ATOM 697 N N . GLU A 1 85 ? 37.946 21.265 -35.893 1.00 55.97 85 GLU A N 1
ATOM 698 C CA . GLU A 1 85 ? 38.516 20.963 -37.201 1.00 55.97 85 GLU A CA 1
ATOM 699 C C . GLU A 1 85 ? 38.083 22.123 -38.101 1.00 55.97 85 GLU A C 1
ATOM 701 O O . GLU A 1 85 ? 36.901 22.292 -38.399 1.00 55.97 85 GLU A O 1
ATOM 706 N N . ASP A 1 86 ? 39.060 22.975 -38.402 1.00 55.81 86 ASP A N 1
ATOM 707 C CA . ASP A 1 86 ? 38.975 24.167 -39.232 1.00 55.81 86 ASP A CA 1
ATOM 708 C C . ASP A 1 86 ? 38.219 23.845 -40.537 1.00 55.81 86 ASP A C 1
ATOM 710 O O . ASP A 1 86 ? 38.642 23.010 -41.336 1.00 55.81 86 ASP A O 1
ATOM 714 N N . PHE A 1 87 ? 37.055 24.469 -40.741 1.00 59.25 87 PHE A N 1
ATOM 715 C CA . PHE A 1 87 ? 36.149 24.224 -41.877 1.00 59.25 87 PHE A CA 1
ATOM 716 C C . PHE A 1 87 ? 36.679 24.790 -43.213 1.00 59.25 87 PHE A C 1
ATOM 718 O O . PHE A 1 87 ? 35.916 25.016 -44.153 1.00 59.25 87 PHE A O 1
ATOM 725 N N . THR A 1 88 ? 37.983 25.031 -43.322 1.00 60.06 88 THR A N 1
ATOM 726 C CA . THR A 1 88 ? 38.633 25.650 -44.482 1.00 60.06 88 THR A CA 1
ATOM 727 C C . THR A 1 88 ? 38.779 24.708 -45.683 1.00 60.06 88 THR A C 1
ATOM 729 O O . THR A 1 88 ? 39.026 25.182 -46.789 1.00 60.06 88 THR A O 1
ATOM 732 N N . ASP A 1 89 ? 38.529 23.404 -45.527 1.00 57.81 89 ASP A N 1
ATOM 733 C CA . ASP A 1 89 ? 38.709 22.409 -46.601 1.00 57.81 89 ASP A CA 1
ATOM 734 C C . ASP A 1 89 ? 37.487 22.258 -47.541 1.00 57.81 89 ASP A C 1
ATOM 736 O O . ASP A 1 89 ? 37.599 21.789 -48.672 1.00 57.81 89 ASP A O 1
ATOM 740 N N . PHE A 1 90 ? 36.297 22.727 -47.141 1.00 58.22 90 PHE A N 1
ATOM 741 C CA . PHE A 1 90 ? 35.093 22.622 -47.986 1.00 58.22 90 PHE A CA 1
ATOM 742 C C . PHE A 1 90 ? 35.066 23.620 -49.156 1.00 58.22 90 PHE A C 1
ATOM 744 O O . PHE A 1 90 ? 34.332 23.407 -50.122 1.00 58.22 90 PHE A O 1
ATOM 751 N N . GLY A 1 91 ? 35.873 24.685 -49.103 1.00 58.66 91 GLY A N 1
ATOM 752 C CA . GLY A 1 91 ? 35.989 25.671 -50.184 1.00 58.66 91 GLY A CA 1
ATOM 753 C C . GLY A 1 91 ? 36.756 25.162 -51.410 1.00 58.66 91 GLY A C 1
ATOM 754 O O . GLY A 1 91 ? 36.587 25.705 -52.497 1.00 58.66 91 GLY A O 1
ATOM 755 N N . LEU A 1 92 ? 37.554 24.100 -51.258 1.00 59.94 92 LEU A N 1
ATOM 756 C CA . LEU A 1 92 ? 38.336 23.506 -52.349 1.00 59.94 92 LEU A CA 1
ATOM 757 C C . LEU A 1 92 ? 37.530 22.499 -53.182 1.00 59.94 92 LEU A C 1
ATOM 759 O O . LEU A 1 92 ? 37.882 22.232 -54.325 1.00 59.94 92 LEU A O 1
ATOM 763 N N . VAL A 1 93 ? 36.435 21.955 -52.637 1.00 61.03 93 VAL A N 1
ATOM 764 C CA . VAL A 1 93 ? 35.621 20.925 -53.311 1.00 61.03 93 VAL A CA 1
ATOM 765 C C . VAL A 1 93 ? 34.571 21.529 -54.254 1.00 61.03 93 VAL A C 1
ATOM 767 O O . VAL A 1 93 ? 34.170 20.882 -55.216 1.00 61.03 93 VAL A O 1
ATOM 770 N N . PHE A 1 94 ? 34.143 22.772 -54.012 1.00 60.91 94 PHE A N 1
ATOM 771 C CA . PHE A 1 94 ? 33.072 23.437 -54.772 1.00 60.91 94 PHE A CA 1
ATOM 772 C C . PHE A 1 94 ? 33.522 24.711 -55.509 1.00 60.91 94 PHE A C 1
ATOM 774 O O . PHE A 1 94 ? 32.679 25.460 -55.989 1.00 60.91 94 PHE A O 1
ATOM 781 N N . GLY A 1 95 ? 34.832 24.974 -55.586 1.00 55.19 95 GLY A N 1
ATOM 782 C CA . GLY A 1 95 ? 35.384 26.192 -56.192 1.00 55.19 95 GLY A CA 1
ATOM 783 C C . GLY A 1 95 ? 35.371 26.243 -57.726 1.00 55.19 95 GLY A C 1
ATOM 784 O O . GLY A 1 95 ? 35.553 27.326 -58.269 1.00 55.19 95 GLY A O 1
ATOM 785 N N . ASP A 1 96 ? 35.125 25.116 -58.403 1.00 51.69 96 ASP A N 1
ATOM 786 C CA . ASP A 1 96 ? 35.132 25.005 -59.872 1.00 51.69 96 ASP A CA 1
ATOM 787 C C . ASP A 1 96 ? 33.793 24.470 -60.432 1.00 51.69 96 ASP A C 1
ATOM 789 O O . ASP A 1 96 ? 33.762 23.504 -61.200 1.00 51.69 96 ASP A O 1
ATOM 793 N N . ILE A 1 97 ? 32.665 25.086 -60.049 1.00 49.38 97 ILE A N 1
ATOM 794 C CA . ILE A 1 97 ? 31.396 24.989 -60.805 1.00 49.38 97 ILE A CA 1
ATOM 795 C C . ILE A 1 97 ? 30.952 26.384 -61.233 1.00 49.38 97 ILE A C 1
ATOM 797 O O . ILE A 1 97 ? 30.813 27.252 -60.342 1.00 49.38 97 ILE A O 1
#

Secondary structure (DSSP, 8-state):
-TT-TTHHHHHTTSTT--HHHHHHHHHHHHHHHTS--THHHHHHHHHHHHHGGGTS---HHHHT------PPPPPPPPPPPPP---GGGTTTTSTT-

Organism: Acanthocheilonema viteae (NCBI:txid6277)

pLDDT: mean 72.03, std 10.09, range [49.38, 86.81]

Radius of gyration: 30.79 Å; chains: 1; bounding box: 57×37×86 Å